Protein AF-A0A380E173-F1 (afdb_monomer_lite)

Foldseek 3Di:
DKWFDDPNRIDDDDFDWDWDDDPPWIKIKTDDDPPPPCLVRQAFAFWMKDKDWDDKDKDDCVVDPDRDDTDMDTDMDIFTFHKHKDDPVVQVVVVVVVCVVDPPDDDDDDDIMMMTTTPDDDDPDD

InterPro domains:
  IPR007396 Transcriptional regulator PAI 2-type [PF04299] (1-98)
  IPR007396 Transcriptional regulator PAI 2-type [PTHR35802] (2-100)
  IPR012349 FMN-binding split barrel [G3DSA:2.30.110.10] (1-110)

Structure (mmCIF, N/CA/C/O backbone):
data_AF-A0A380E173-F1
#
_entry.id   AF-A0A380E173-F1
#
loop_
_atom_site.group_PDB
_atom_site.id
_atom_site.type_symbol
_atom_site.label_atom_id
_atom_site.label_alt_id
_atom_site.label_comp_id
_atom_site.label_asym_id
_atom_site.label_entity_id
_atom_site.label_seq_id
_atom_site.pdbx_PDB_ins_code
_atom_site.Cartn_x
_atom_site.Cartn_y
_atom_site.Cartn_z
_atom_site.occupancy
_atom_site.B_iso_or_equiv
_atom_site.auth_seq_id
_atom_site.auth_comp_id
_atom_site.auth_asym_id
_atom_site.auth_atom_id
_atom_site.pdbx_PDB_model_num
ATOM 1 N N . MET A 1 1 ? 4.503 1.912 0.305 1.00 93.06 1 MET A N 1
ATOM 2 C CA . MET A 1 1 ? 3.435 2.926 0.468 1.00 93.06 1 MET A CA 1
ATOM 3 C C . MET A 1 1 ? 2.101 2.230 0.651 1.00 93.06 1 MET A C 1
ATOM 5 O O . MET A 1 1 ? 1.957 1.116 0.157 1.00 93.06 1 MET A O 1
ATOM 9 N N . ILE A 1 2 ? 1.157 2.880 1.325 1.00 95.25 2 ILE A N 1
ATOM 10 C CA . ILE A 1 2 ? -0.215 2.396 1.515 1.00 95.25 2 ILE A CA 1
ATOM 11 C C . ILE A 1 2 ? -1.150 3.255 0.668 1.00 95.25 2 ILE A C 1
ATOM 13 O O . ILE A 1 2 ? -1.058 4.481 0.723 1.00 95.25 2 ILE A O 1
ATOM 17 N N . VAL A 1 3 ? -2.053 2.624 -0.073 1.00 96.69 3 VAL A N 1
ATOM 18 C CA . VAL A 1 3 ? -3.050 3.255 -0.937 1.00 96.69 3 VAL A CA 1
ATOM 19 C C . VAL A 1 3 ? -4.443 2.807 -0.507 1.00 96.69 3 VAL A C 1
ATOM 21 O O . VAL A 1 3 ? -4.716 1.613 -0.376 1.00 96.69 3 VAL A O 1
ATOM 24 N N . THR A 1 4 ? -5.321 3.782 -0.313 1.00 96.06 4 THR A N 1
ATOM 25 C CA . THR A 1 4 ? -6.748 3.605 -0.013 1.00 96.06 4 THR A CA 1
ATOM 26 C C . THR A 1 4 ? -7.565 4.573 -0.862 1.00 96.06 4 THR A C 1
ATOM 28 O O . THR A 1 4 ? -7.006 5.394 -1.589 1.00 96.06 4 THR A O 1
ATOM 31 N N . VAL A 1 5 ? -8.892 4.475 -0.807 1.00 96.00 5 VAL A N 1
ATOM 32 C CA . VAL A 1 5 ? -9.800 5.362 -1.541 1.00 96.00 5 VAL A CA 1
ATOM 33 C C . VAL A 1 5 ? -10.614 6.183 -0.548 1.00 96.00 5 VAL A C 1
ATOM 35 O O . VAL A 1 5 ? -11.223 5.621 0.358 1.00 96.00 5 VAL A O 1
ATOM 38 N N . ASP A 1 6 ? -10.644 7.497 -0.749 1.00 94.62 6 ASP A N 1
ATOM 39 C CA . ASP A 1 6 ? -11.515 8.434 -0.041 1.00 94.62 6 ASP A CA 1
ATOM 40 C C . ASP A 1 6 ? -12.453 9.101 -1.049 1.00 94.62 6 ASP A C 1
ATOM 42 O O . ASP A 1 6 ? -11.993 9.723 -2.006 1.00 94.62 6 ASP A O 1
ATOM 46 N N . GLN A 1 7 ? -13.766 8.923 -0.889 1.00 93.44 7 GLN A N 1
ATOM 47 C CA . GLN A 1 7 ? -14.790 9.491 -1.785 1.00 93.44 7 GLN A CA 1
ATOM 48 C C . GLN A 1 7 ? -14.515 9.258 -3.290 1.00 93.44 7 GLN A C 1
ATOM 50 O O . GLN A 1 7 ? -14.698 10.142 -4.125 1.00 93.44 7 GLN A O 1
ATOM 55 N N . GLY A 1 8 ? -14.041 8.061 -3.651 1.00 93.69 8 GLY A N 1
ATOM 56 C CA . GLY A 1 8 ? -13.712 7.697 -5.037 1.00 93.69 8 GLY A CA 1
ATOM 57 C C . GLY A 1 8 ? -12.351 8.200 -5.535 1.00 93.69 8 GLY A C 1
ATOM 58 O O . GLY A 1 8 ? -11.957 7.876 -6.655 1.00 93.69 8 GLY A O 1
ATOM 59 N N . LYS A 1 9 ? -11.597 8.939 -4.714 1.00 96.06 9 LYS A N 1
ATOM 60 C CA . LYS A 1 9 ? -10.245 9.403 -5.026 1.00 96.06 9 LYS A CA 1
ATOM 61 C C . LYS A 1 9 ? -9.198 8.539 -4.312 1.00 96.06 9 LYS A C 1
ATOM 63 O O . LYS A 1 9 ? -9.284 8.373 -3.096 1.00 96.06 9 LYS A O 1
ATOM 68 N N . PRO A 1 10 ? -8.180 8.013 -5.015 1.00 95.69 10 PRO A N 1
ATOM 69 C CA . PRO A 1 10 ? -7.084 7.328 -4.351 1.00 95.69 10 PRO A CA 1
ATOM 70 C C . PRO A 1 10 ? -6.268 8.322 -3.519 1.00 95.69 10 PRO A C 1
ATOM 72 O O . PRO A 1 10 ? -5.907 9.407 -3.986 1.00 95.69 10 PRO A O 1
ATOM 75 N N . ILE A 1 11 ? -5.951 7.923 -2.296 1.00 96.06 11 ILE A N 1
ATOM 76 C CA . ILE A 1 11 ? -5.025 8.614 -1.406 1.00 96.06 11 ILE A CA 1
ATOM 77 C C . ILE A 1 11 ? -3.903 7.654 -1.018 1.00 96.06 11 ILE A C 1
ATOM 79 O O . ILE A 1 11 ? -4.115 6.446 -0.895 1.00 96.06 11 ILE A O 1
ATOM 83 N N . ALA A 1 12 ? -2.693 8.188 -0.867 1.00 96.19 12 ALA A N 1
ATOM 84 C CA . ALA A 1 12 ? -1.504 7.387 -0.630 1.00 96.19 12 ALA A CA 1
ATOM 85 C C . ALA A 1 12 ? -0.593 8.033 0.412 1.00 96.19 12 ALA A C 1
ATOM 87 O O . ALA A 1 12 ? -0.341 9.236 0.350 1.00 96.19 12 ALA A O 1
ATOM 88 N N . THR A 1 13 ? -0.044 7.220 1.317 1.00 94.19 13 THR A N 1
ATOM 89 C CA . THR A 1 13 ? 1.018 7.653 2.232 1.00 94.19 13 THR A CA 1
ATOM 90 C C . THR A 1 13 ? 2.232 6.741 2.113 1.00 94.19 13 THR A C 1
ATOM 92 O O . THR A 1 13 ? 2.150 5.506 2.152 1.00 94.19 13 THR A O 1
ATOM 95 N N . HIS A 1 14 ? 3.401 7.366 1.994 1.00 92.38 14 HIS A N 1
ATOM 96 C CA . HIS A 1 14 ? 4.682 6.696 2.144 1.00 92.38 14 HIS A CA 1
ATOM 97 C C . HIS A 1 14 ? 4.999 6.554 3.627 1.00 92.38 14 HIS A C 1
ATOM 99 O O . HIS A 1 14 ? 5.298 7.532 4.304 1.00 92.38 14 HIS A O 1
ATOM 105 N N . VAL A 1 15 ? 4.938 5.322 4.115 1.00 88.62 15 VAL A N 1
ATOM 106 C CA . VAL A 1 15 ? 5.365 4.968 5.464 1.00 88.62 15 VAL A CA 1
ATOM 107 C C . VAL A 1 15 ? 6.217 3.710 5.417 1.00 88.62 15 VAL A C 1
ATOM 109 O O . VAL A 1 15 ? 6.029 2.879 4.516 1.00 88.62 15 VAL A O 1
ATOM 112 N N . PRO A 1 16 ? 7.151 3.558 6.366 1.00 87.69 16 PRO A N 1
ATOM 113 C CA . PRO A 1 16 ? 7.802 2.287 6.601 1.00 87.69 16 PRO A CA 1
ATOM 114 C C . PRO A 1 16 ? 6.770 1.211 6.951 1.00 87.69 16 PRO A C 1
ATOM 116 O O . PRO A 1 16 ? 5.862 1.440 7.750 1.00 87.69 16 PRO A O 1
ATOM 119 N N . LEU A 1 17 ? 6.923 0.045 6.332 1.00 87.62 17 LEU A N 1
ATOM 120 C CA . LEU A 1 17 ? 6.033 -1.096 6.489 1.00 87.62 17 LEU A CA 1
ATOM 121 C C . LEU A 1 17 ? 6.864 -2.342 6.772 1.00 87.62 17 LEU A C 1
ATOM 123 O O . LEU A 1 17 ? 7.807 -2.621 6.024 1.00 87.62 17 LEU A O 1
ATOM 127 N N . VAL A 1 18 ? 6.497 -3.104 7.798 1.00 85.81 18 VAL A N 1
ATOM 128 C CA . VAL A 1 18 ? 7.195 -4.337 8.174 1.00 85.81 18 VAL A CA 1
ATOM 129 C C . VAL A 1 18 ? 6.270 -5.528 7.990 1.00 85.81 18 VAL A C 1
ATOM 131 O O . VAL A 1 18 ? 5.164 -5.567 8.525 1.00 85.81 18 VAL A O 1
ATOM 134 N N . LEU A 1 19 ? 6.762 -6.510 7.238 1.00 84.12 19 LEU A N 1
ATOM 135 C CA . LEU A 1 19 ? 6.125 -7.806 7.075 1.00 84.12 19 LEU A CA 1
ATOM 136 C C . LEU A 1 19 ? 6.412 -8.674 8.301 1.00 84.12 19 LEU A C 1
ATOM 138 O O . LEU A 1 19 ? 7.557 -8.810 8.728 1.00 84.12 19 LEU A O 1
ATOM 142 N N . ASP A 1 20 ? 5.365 -9.274 8.837 1.00 83.31 20 ASP A N 1
ATOM 143 C CA . ASP A 1 20 ? 5.400 -10.259 9.901 1.00 83.31 20 ASP A CA 1
ATOM 144 C C . ASP A 1 20 ? 4.703 -11.539 9.450 1.00 83.31 20 ASP A C 1
ATOM 146 O O . ASP A 1 20 ? 3.771 -11.502 8.639 1.00 83.31 20 ASP A O 1
ATOM 150 N N . LYS A 1 21 ? 5.123 -12.674 10.001 1.00 82.50 21 LYS A N 1
ATOM 151 C CA . LYS A 1 21 ? 4.465 -13.960 9.769 1.00 82.50 21 LYS A CA 1
ATOM 152 C C . LYS A 1 21 ? 3.996 -14.518 11.105 1.00 82.50 21 LYS A C 1
ATOM 154 O O . LYS A 1 21 ? 4.816 -14.800 11.975 1.00 82.50 21 LYS A O 1
ATOM 159 N N . LYS A 1 22 ? 2.686 -14.725 11.248 1.00 81.31 22 LYS A N 1
ATOM 160 C CA . LYS A 1 22 ? 2.081 -15.326 12.445 1.00 81.31 22 LYS A CA 1
ATOM 161 C C . LYS A 1 22 ? 1.346 -16.596 12.033 1.00 81.31 22 LYS A C 1
ATOM 163 O O . LYS A 1 22 ? 0.320 -16.536 11.361 1.00 81.31 22 LYS A O 1
ATOM 168 N N . GLY A 1 23 ? 1.893 -17.751 12.413 1.00 88.25 23 GLY A N 1
ATOM 169 C CA . GLY A 1 23 ? 1.402 -19.046 11.935 1.00 88.25 23 GLY A CA 1
ATOM 170 C C . GLY A 1 23 ? 1.520 -19.156 10.411 1.00 88.25 23 GLY A C 1
ATOM 171 O O . GLY A 1 23 ? 2.605 -18.968 9.857 1.00 88.25 23 GLY A O 1
ATOM 172 N N . ASP A 1 24 ? 0.400 -19.429 9.743 1.00 84.81 24 ASP A N 1
ATOM 173 C CA . ASP A 1 24 ? 0.313 -19.526 8.278 1.00 84.81 24 ASP A CA 1
ATOM 174 C C . ASP A 1 24 ? -0.047 -18.205 7.579 1.00 84.81 24 ASP A C 1
ATOM 176 O O . ASP A 1 24 ? -0.049 -18.146 6.344 1.00 84.81 24 ASP A O 1
ATOM 180 N N . ASP A 1 25 ? -0.324 -17.157 8.357 1.00 81.75 25 ASP A N 1
ATOM 181 C CA . ASP A 1 25 ? -0.768 -15.857 7.867 1.00 81.75 25 ASP A CA 1
ATOM 182 C C . ASP A 1 25 ? 0.374 -14.830 7.850 1.00 81.75 25 ASP A C 1
ATOM 184 O O . ASP A 1 25 ? 1.294 -14.850 8.676 1.00 81.75 25 ASP A O 1
ATOM 188 N N . TYR A 1 26 ? 0.278 -13.891 6.908 1.00 82.94 26 TYR A N 1
ATOM 189 C CA . TYR A 1 26 ? 1.185 -12.758 6.772 1.00 82.94 26 TYR A CA 1
ATOM 190 C C . TYR A 1 26 ? 0.470 -11.460 7.133 1.00 82.94 26 TYR A C 1
ATOM 192 O O . TYR A 1 26 ? -0.641 -11.194 6.668 1.00 82.94 26 TYR A O 1
ATOM 200 N N . TYR A 1 27 ? 1.151 -10.643 7.928 1.00 85.31 27 TYR A N 1
ATOM 201 C CA . TYR A 1 27 ? 0.666 -9.356 8.399 1.00 85.31 27 TYR A CA 1
ATOM 202 C C . TYR A 1 27 ? 1.647 -8.276 7.985 1.00 85.31 27 TYR A C 1
ATOM 204 O O . TYR A 1 27 ? 2.855 -8.453 8.111 1.00 85.31 27 TYR A O 1
ATOM 212 N N . ILE A 1 28 ? 1.142 -7.146 7.512 1.00 90.06 28 ILE A N 1
ATOM 213 C CA . ILE A 1 28 ? 1.970 -5.958 7.319 1.00 90.06 28 ILE A CA 1
ATOM 214 C C . ILE A 1 28 ? 1.516 -4.902 8.299 1.00 90.06 28 ILE A C 1
ATOM 216 O O . ILE A 1 28 ? 0.323 -4.615 8.391 1.00 90.06 28 ILE A O 1
ATOM 220 N N . SER A 1 29 ? 2.473 -4.327 9.015 1.00 89.88 29 SER A N 1
ATOM 221 C CA . SER A 1 29 ? 2.204 -3.215 9.908 1.00 89.88 29 SER A CA 1
ATOM 222 C C . SER A 1 29 ? 2.999 -1.979 9.533 1.00 89.88 29 SER A C 1
ATOM 224 O O . SER A 1 29 ? 4.080 -2.051 8.942 1.00 89.88 29 SER A O 1
ATOM 226 N N . GLY A 1 30 ? 2.436 -0.832 9.882 1.00 88.50 30 GLY A N 1
ATOM 227 C CA . GLY A 1 30 ? 3.072 0.466 9.756 1.00 88.50 30 GLY A CA 1
ATOM 228 C C . GLY A 1 30 ? 2.402 1.479 10.665 1.00 88.50 30 GLY A C 1
ATOM 229 O O . GLY A 1 30 ? 1.281 1.277 11.136 1.00 88.50 30 GLY A O 1
ATOM 230 N N . HIS A 1 31 ? 3.097 2.586 10.889 1.00 87.81 31 HIS A N 1
ATOM 231 C CA . HIS A 1 31 ? 2.640 3.645 11.773 1.00 87.81 31 HIS A CA 1
ATOM 232 C C . HIS A 1 31 ? 2.322 4.911 10.978 1.00 87.81 31 HIS A C 1
ATOM 234 O O . HIS A 1 31 ? 3.115 5.345 10.139 1.00 87.81 31 HIS A O 1
ATOM 240 N N . LEU A 1 32 ? 1.166 5.509 11.257 1.00 88.31 32 LEU A N 1
ATOM 241 C CA . LEU A 1 32 ? 0.729 6.777 10.682 1.00 88.31 32 LEU A CA 1
ATOM 242 C C . LEU A 1 32 ? 0.409 7.742 11.813 1.00 88.31 32 LEU A C 1
ATOM 244 O O . LEU A 1 32 ? -0.149 7.353 12.834 1.00 88.31 32 LEU A O 1
ATOM 248 N N . ALA A 1 33 ? 0.714 9.021 11.605 1.00 86.38 33 ALA A N 1
ATOM 249 C CA . ALA A 1 33 ? 0.261 10.049 12.526 1.00 86.38 33 ALA A CA 1
ATOM 250 C C . ALA A 1 33 ? -1.272 10.028 12.604 1.00 86.38 33 ALA A C 1
ATOM 252 O O . ALA A 1 33 ? -1.945 9.994 11.573 1.00 86.38 33 ALA A O 1
ATOM 253 N N . LYS A 1 34 ? -1.832 10.127 13.812 1.00 83.00 34 LYS A N 1
ATOM 254 C CA . LYS A 1 34 ? -3.287 10.168 14.038 1.00 83.00 34 LYS A CA 1
ATOM 255 C C . LYS A 1 34 ? -4.010 11.239 13.210 1.00 83.00 34 LYS A C 1
ATOM 257 O O . LYS A 1 34 ? -5.157 11.051 12.828 1.00 83.00 34 LYS A O 1
ATOM 262 N N . THR A 1 35 ? -3.342 12.360 12.939 1.00 87.12 35 THR A N 1
ATOM 263 C CA . THR A 1 35 ? -3.869 13.469 12.129 1.00 87.12 35 THR A CA 1
ATOM 264 C C . THR A 1 35 ? -3.824 13.204 10.626 1.00 87.12 35 THR A C 1
ATOM 266 O O . THR A 1 35 ? -4.368 13.998 9.862 1.00 87.12 35 THR A O 1
ATOM 269 N N . ASN A 1 36 ? -3.189 12.117 10.179 1.00 89.62 36 ASN A N 1
ATOM 270 C CA . ASN A 1 36 ? -3.200 11.741 8.777 1.00 89.62 36 ASN A CA 1
ATOM 271 C C . ASN A 1 36 ? -4.636 11.346 8.379 1.00 89.62 36 ASN A C 1
ATOM 273 O O . ASN A 1 36 ? -5.183 10.396 8.947 1.00 89.62 36 ASN A O 1
ATOM 277 N N . PRO A 1 37 ? -5.253 12.027 7.395 1.00 88.94 37 PRO A N 1
ATOM 278 C CA . PRO A 1 37 ? -6.625 11.740 6.982 1.00 88.94 37 PRO A CA 1
ATOM 279 C C . PRO A 1 37 ? -6.804 10.304 6.468 1.00 88.94 37 PRO A C 1
ATOM 281 O O . PRO A 1 37 ? -7.898 9.749 6.576 1.00 88.94 37 PRO A O 1
ATOM 284 N N . GLN A 1 38 ? -5.731 9.662 5.984 1.00 93.00 38 GLN A N 1
ATOM 285 C CA . GLN A 1 38 ? -5.767 8.277 5.520 1.00 93.00 38 GLN A CA 1
ATOM 286 C C . GLN A 1 38 ? -6.164 7.290 6.631 1.00 93.00 38 GLN A C 1
ATOM 288 O O . GLN A 1 38 ? -6.741 6.248 6.322 1.00 93.00 38 GLN A O 1
ATOM 293 N N . CYS A 1 39 ? -5.962 7.630 7.912 1.00 91.12 39 CYS A N 1
ATOM 294 C CA . CYS A 1 39 ? -6.409 6.815 9.047 1.00 91.12 39 CYS A CA 1
ATOM 295 C C . CYS A 1 39 ? -7.919 6.520 9.005 1.00 91.12 39 CYS A C 1
ATOM 297 O O . CYS A 1 39 ? -8.330 5.409 9.333 1.00 91.12 39 CYS A O 1
ATOM 299 N N . ASN A 1 40 ? -8.742 7.464 8.531 1.00 90.31 40 ASN A N 1
ATOM 300 C CA . ASN A 1 40 ? -10.192 7.266 8.411 1.00 90.31 40 ASN A CA 1
ATOM 301 C C . ASN A 1 40 ? -10.543 6.206 7.363 1.0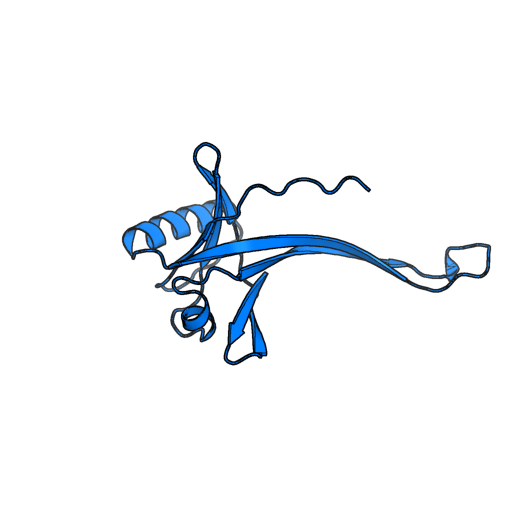0 90.31 40 ASN A C 1
ATOM 303 O O . ASN A 1 40 ? -11.468 5.426 7.553 1.00 90.31 40 ASN A O 1
ATOM 307 N N . THR A 1 41 ? -9.773 6.151 6.276 1.00 93.81 41 THR A N 1
ATOM 308 C CA . THR A 1 41 ? -9.973 5.175 5.194 1.00 93.81 41 THR A CA 1
ATOM 309 C C . THR A 1 41 ? -9.356 3.812 5.476 1.00 93.81 41 THR A C 1
ATOM 311 O O . THR A 1 41 ? -9.547 2.891 4.693 1.00 93.81 41 THR A O 1
ATOM 314 N N . LEU A 1 42 ? -8.574 3.680 6.546 1.00 91.44 42 LEU A N 1
ATOM 315 C CA . LEU A 1 42 ? -7.900 2.433 6.913 1.00 91.44 42 LEU A CA 1
ATOM 316 C C . LEU A 1 42 ? -8.634 1.679 8.021 1.00 91.44 42 LEU A C 1
ATOM 318 O O . LEU A 1 42 ? -8.359 0.506 8.260 1.00 91.44 42 LEU A O 1
ATOM 322 N N . LYS A 1 43 ? -9.573 2.333 8.700 1.00 87.38 43 LYS A N 1
ATOM 323 C CA . LYS A 1 43 ? -10.384 1.682 9.715 1.00 87.38 43 LYS A CA 1
ATOM 324 C C . LYS A 1 43 ? -11.321 0.661 9.062 1.00 87.38 43 LYS A C 1
ATOM 326 O O . LYS A 1 43 ? -12.197 1.048 8.297 1.00 87.38 43 LYS A O 1
ATOM 331 N N . ASP A 1 44 ? -11.108 -0.615 9.381 1.00 80.69 44 ASP A N 1
ATOM 332 C CA . ASP A 1 44 ? -11.928 -1.761 8.963 1.00 80.69 44 ASP A CA 1
ATOM 333 C C . ASP A 1 44 ? -12.164 -1.827 7.439 1.00 80.69 44 ASP A C 1
ATOM 335 O O . ASP A 1 44 ? -13.267 -2.103 6.965 1.00 80.69 44 ASP A O 1
ATOM 339 N N . ASN A 1 45 ? -11.123 -1.537 6.649 1.00 86.31 45 ASN A N 1
ATOM 340 C CA . ASN A 1 45 ? -11.215 -1.455 5.191 1.00 86.31 45 ASN A CA 1
ATOM 341 C C . ASN A 1 45 ? -10.713 -2.739 4.524 1.00 86.31 45 ASN A C 1
ATOM 343 O O . ASN A 1 45 ? -9.551 -3.097 4.656 1.00 86.31 45 ASN A O 1
ATOM 347 N N . GLN A 1 46 ? -11.554 -3.394 3.726 1.00 87.25 46 GLN A N 1
ATOM 348 C CA . GLN A 1 46 ? -11.195 -4.633 3.026 1.00 87.25 46 GLN A CA 1
ATOM 349 C C . GLN A 1 46 ? -10.390 -4.433 1.729 1.00 87.25 46 GLN A C 1
ATOM 351 O O . GLN A 1 46 ? -9.919 -5.399 1.133 1.00 87.25 46 GLN A O 1
ATOM 356 N N . ASN A 1 47 ? -10.252 -3.191 1.264 1.00 90.38 47 ASN A N 1
ATOM 357 C CA . ASN A 1 47 ? -9.712 -2.843 -0.048 1.00 90.38 47 ASN A CA 1
ATOM 358 C C . ASN A 1 47 ? -8.518 -1.893 0.080 1.00 90.38 47 ASN A C 1
ATOM 360 O O . ASN A 1 47 ? -8.569 -0.737 -0.354 1.00 90.38 47 ASN A O 1
ATOM 364 N N . VAL A 1 48 ? -7.430 -2.382 0.671 1.00 93.38 48 VAL A N 1
ATOM 365 C CA . VAL A 1 48 ? -6.170 -1.638 0.768 1.00 93.38 48 VAL A CA 1
ATOM 366 C C . VAL A 1 48 ? -5.140 -2.212 -0.191 1.00 93.38 48 VAL A C 1
ATOM 368 O O . VAL A 1 48 ? -5.002 -3.429 -0.318 1.00 93.38 48 VAL A O 1
ATOM 371 N N . LEU A 1 49 ? -4.387 -1.325 -0.840 1.00 94.38 49 LEU A N 1
ATOM 372 C CA . LEU A 1 49 ? -3.243 -1.674 -1.674 1.00 94.38 49 LEU A CA 1
ATOM 373 C C . LEU A 1 49 ? -1.953 -1.192 -1.007 1.00 94.38 49 LEU A C 1
ATOM 375 O O . LEU A 1 49 ? -1.778 -0.006 -0.742 1.00 94.38 49 LEU A O 1
ATOM 379 N N . ILE A 1 50 ? -1.006 -2.096 -0.793 1.00 94.06 50 ILE A N 1
ATOM 380 C CA . ILE A 1 50 ? 0.377 -1.753 -0.471 1.00 94.06 50 ILE A CA 1
ATOM 381 C C . ILE A 1 50 ? 1.230 -1.901 -1.725 1.00 94.06 50 ILE A C 1
ATOM 383 O O . ILE A 1 50 ? 1.185 -2.926 -2.402 1.00 94.06 50 ILE A O 1
ATOM 387 N N . ILE A 1 51 ? 2.067 -0.900 -1.990 1.00 93.06 51 ILE A N 1
ATOM 388 C CA . ILE A 1 51 ? 3.075 -0.943 -3.052 1.00 93.06 51 ILE A CA 1
ATOM 389 C C . ILE A 1 51 ? 4.463 -0.875 -2.416 1.00 93.06 51 ILE A C 1
ATOM 391 O O . ILE A 1 51 ? 4.800 0.113 -1.750 1.00 93.06 51 ILE A O 1
ATOM 395 N N . TYR A 1 52 ? 5.271 -1.908 -2.642 1.00 89.12 52 TYR A N 1
ATOM 396 C CA . TYR A 1 52 ? 6.716 -1.874 -2.425 1.00 89.12 52 TYR A CA 1
ATOM 397 C C . TYR A 1 52 ? 7.412 -1.646 -3.758 1.00 89.12 52 TYR A C 1
ATOM 399 O O . TYR A 1 52 ? 7.188 -2.382 -4.715 1.00 89.12 52 TYR A O 1
ATOM 407 N N . GLN A 1 53 ? 8.265 -0.631 -3.804 1.00 89.44 53 GLN A N 1
ATOM 408 C CA . GLN A 1 53 ? 9.059 -0.294 -4.976 1.00 89.44 53 GLN A CA 1
ATOM 409 C C . GLN A 1 53 ? 10.488 -0.789 -4.757 1.00 89.44 53 GLN A C 1
ATOM 411 O O . GLN A 1 53 ? 11.103 -0.485 -3.735 1.00 89.44 53 GLN A O 1
ATOM 416 N N . GLY A 1 54 ? 10.974 -1.596 -5.695 1.00 87.06 54 GLY A N 1
ATOM 417 C CA . GLY A 1 54 ? 12.340 -2.103 -5.730 1.00 87.06 54 GLY A CA 1
ATOM 418 C C . GLY A 1 54 ? 13.254 -1.223 -6.580 1.00 87.06 54 GLY A C 1
ATOM 419 O O . GLY A 1 54 ? 12.959 -0.057 -6.844 1.00 87.06 54 GLY A O 1
ATOM 420 N N . ALA A 1 55 ? 14.373 -1.798 -7.022 1.00 89.94 55 ALA A N 1
ATOM 421 C CA . ALA A 1 55 ? 15.333 -1.100 -7.867 1.00 89.94 55 ALA A CA 1
ATOM 422 C C . ALA A 1 55 ? 14.701 -0.682 -9.202 1.00 89.94 55 ALA A C 1
ATOM 424 O O . ALA A 1 55 ? 13.869 -1.395 -9.771 1.00 89.94 55 ALA A O 1
ATOM 425 N N . HIS A 1 56 ? 15.117 0.475 -9.707 1.00 90.75 56 HIS A N 1
ATOM 426 C CA . HIS A 1 56 ? 14.660 0.983 -10.988 1.00 90.75 56 HIS A CA 1
ATOM 427 C C . HIS A 1 56 ? 15.696 1.902 -11.636 1.00 90.75 56 HIS A C 1
ATOM 429 O O . HIS A 1 56 ? 16.456 2.576 -10.942 1.00 90.75 56 HIS A O 1
ATOM 435 N N . SER A 1 57 ? 15.719 1.945 -12.965 1.00 89.81 57 SER A N 1
ATOM 436 C CA . SER A 1 57 ? 16.645 2.776 -13.735 1.00 89.81 57 SER A CA 1
ATOM 437 C C . SER A 1 57 ? 16.117 3.030 -15.140 1.00 89.81 57 SER A C 1
ATOM 439 O O . SER A 1 57 ? 15.486 2.164 -15.749 1.00 89.81 57 SER A O 1
ATOM 441 N N . TYR A 1 58 ? 16.474 4.190 -15.681 1.00 91.81 58 TYR A N 1
ATOM 442 C CA . TYR A 1 58 ? 16.410 4.438 -17.113 1.00 91.81 58 TYR A CA 1
ATOM 443 C C . TYR A 1 58 ? 17.323 3.467 -17.868 1.00 91.81 58 TYR A C 1
ATOM 445 O O . TYR A 1 58 ? 18.423 3.152 -17.400 1.00 91.81 58 TYR A O 1
ATOM 453 N N . VAL A 1 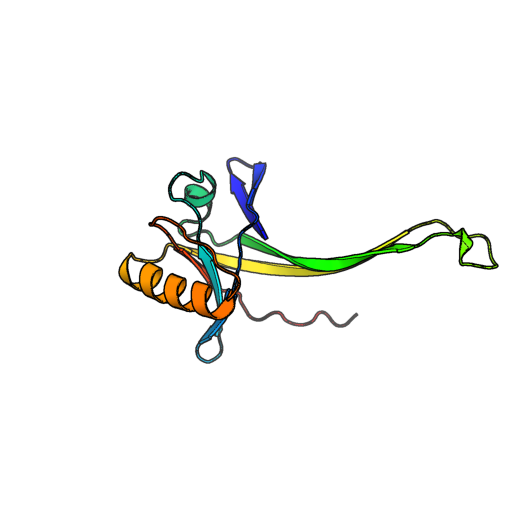59 ? 16.876 3.027 -19.040 1.00 88.31 59 VAL A N 1
ATOM 454 C CA . VAL A 1 59 ? 17.648 2.218 -19.981 1.00 88.31 59 VAL A CA 1
ATOM 455 C C . VAL A 1 59 ? 17.699 2.973 -21.303 1.00 88.31 59 VAL A C 1
ATOM 457 O O . VAL A 1 59 ? 16.685 3.134 -21.987 1.00 88.31 59 VAL A O 1
ATOM 460 N N . SER A 1 60 ? 18.890 3.474 -21.633 1.00 89.31 60 SER A N 1
ATOM 461 C CA . SER A 1 60 ? 19.107 4.291 -22.827 1.00 89.31 60 SER A CA 1
ATOM 462 C C . SER A 1 60 ? 19.129 3.431 -24.085 1.00 89.31 60 SER A C 1
ATOM 464 O O . SER A 1 60 ? 19.803 2.402 -24.124 1.00 89.31 60 SER A O 1
ATOM 466 N N . SER A 1 61 ? 18.474 3.899 -25.148 1.00 89.25 61 SER A N 1
ATOM 467 C CA . SER A 1 61 ? 18.562 3.264 -26.466 1.00 89.25 61 SER A CA 1
ATOM 468 C C . SER A 1 61 ? 19.985 3.285 -27.040 1.00 89.25 61 SER A C 1
ATOM 470 O O . SER A 1 61 ? 20.335 2.403 -27.814 1.00 89.25 61 SER A O 1
ATOM 472 N N . ALA A 1 62 ? 20.837 4.219 -26.596 1.00 88.50 62 ALA A N 1
ATOM 473 C CA . ALA A 1 62 ? 22.240 4.314 -27.012 1.00 88.50 62 ALA A CA 1
ATOM 474 C C . ALA A 1 62 ? 23.108 3.109 -26.593 1.00 88.50 62 ALA A C 1
ATOM 476 O O . ALA A 1 62 ? 24.239 2.990 -27.052 1.00 88.50 62 ALA A O 1
ATOM 477 N N . TRP A 1 63 ? 22.618 2.232 -25.708 1.00 85.06 63 TRP A N 1
ATOM 478 C CA . TRP A 1 63 ? 23.322 1.006 -25.310 1.00 85.06 63 TRP A CA 1
ATOM 479 C C . TRP A 1 63 ? 23.121 -0.157 -26.290 1.00 85.06 63 TRP A C 1
ATOM 481 O O . TRP A 1 63 ? 23.761 -1.195 -26.131 1.00 85.06 63 TRP A O 1
ATOM 491 N N . TYR A 1 64 ? 22.235 -0.011 -27.278 1.00 84.81 64 TYR A N 1
ATOM 492 C CA . TYR A 1 64 ? 21.922 -1.055 -28.249 1.00 84.81 64 TYR A CA 1
ATOM 493 C C . TYR A 1 64 ? 22.499 -0.713 -29.625 1.00 84.81 64 TYR A C 1
ATOM 495 O O . TYR A 1 64 ? 22.432 0.425 -30.076 1.00 84.81 64 TYR A O 1
ATOM 503 N N . GLU A 1 65 ? 23.022 -1.725 -30.321 1.00 79.81 65 GLU A N 1
ATOM 504 C CA . GLU A 1 65 ? 23.525 -1.581 -31.698 1.00 79.81 65 GLU A CA 1
ATOM 505 C C . GLU A 1 65 ? 22.399 -1.431 -32.733 1.00 79.81 65 GLU A C 1
ATOM 507 O O . GLU A 1 65 ? 22.617 -0.927 -33.832 1.00 79.81 65 GLU A O 1
ATOM 512 N N . LYS A 1 66 ? 21.186 -1.885 -32.396 1.00 82.81 66 LYS A N 1
ATOM 513 C CA . LYS A 1 66 ? 19.993 -1.790 -33.245 1.00 82.81 66 LYS A CA 1
ATOM 514 C C . LYS A 1 66 ? 19.077 -0.684 -32.747 1.00 82.81 66 LYS A C 1
ATOM 516 O O . LYS A 1 66 ? 19.004 -0.434 -31.545 1.00 82.81 66 LYS A O 1
ATOM 521 N N . GLU A 1 67 ? 18.340 -0.082 -33.676 1.00 72.69 67 GLU A N 1
ATOM 522 C CA . GLU A 1 67 ? 17.359 0.955 -33.372 1.00 72.69 67 GLU A CA 1
ATOM 523 C C . GLU A 1 67 ? 16.329 0.428 -32.360 1.00 72.69 67 GLU A C 1
ATOM 525 O O . GLU A 1 67 ? 15.681 -0.599 -32.578 1.00 72.69 67 GLU A O 1
ATOM 530 N N . ASN A 1 68 ? 16.247 1.093 -31.209 1.00 80.12 68 ASN A N 1
ATOM 531 C CA . ASN A 1 68 ? 15.400 0.690 -30.094 1.00 80.12 68 ASN A CA 1
ATOM 532 C C . ASN A 1 68 ? 14.865 1.927 -29.364 1.00 80.12 68 ASN A C 1
ATOM 534 O O . ASN A 1 68 ? 15.450 3.010 -29.437 1.00 80.12 68 ASN A O 1
ATOM 538 N N . VAL A 1 69 ? 13.756 1.769 -28.646 1.00 87.56 69 VAL A N 1
ATOM 539 C CA . VA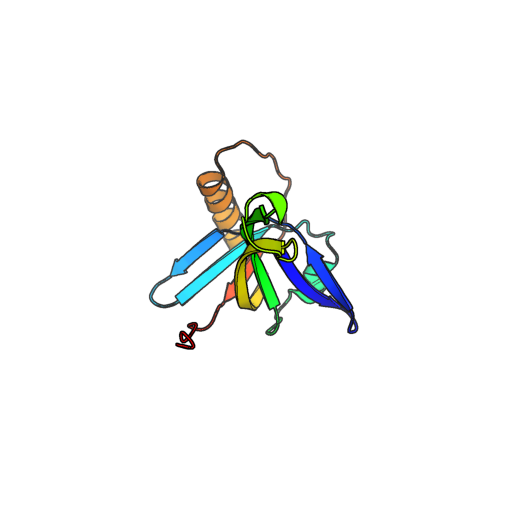L A 1 69 ? 13.103 2.862 -27.915 1.00 87.56 69 VAL A CA 1
ATOM 540 C C . VAL A 1 69 ? 13.623 2.880 -26.474 1.00 87.56 69 VAL A C 1
ATOM 542 O O . VAL A 1 69 ? 13.748 1.817 -25.862 1.00 87.56 69 VAL A O 1
ATOM 545 N N . PRO A 1 70 ? 13.946 4.054 -25.903 1.00 86.50 70 PRO A N 1
ATOM 546 C CA . PRO A 1 70 ? 14.328 4.139 -24.499 1.00 86.50 70 PRO A CA 1
ATOM 547 C C . PRO A 1 70 ? 13.207 3.653 -23.570 1.00 86.50 70 PRO A C 1
ATOM 549 O O . PRO A 1 70 ? 12.024 3.830 -23.860 1.00 86.50 70 PRO A O 1
ATOM 552 N N . THR A 1 71 ? 13.577 3.061 -22.433 1.00 88.00 71 THR A N 1
ATOM 553 C CA . THR A 1 71 ? 12.613 2.491 -21.476 1.00 88.00 71 THR A CA 1
ATOM 554 C C . THR A 1 71 ? 13.058 2.671 -20.021 1.00 88.00 71 THR A C 1
ATOM 556 O O . THR A 1 71 ? 14.127 3.219 -19.743 1.00 88.00 71 THR A O 1
ATOM 559 N N . TRP A 1 72 ? 12.229 2.227 -19.075 1.00 91.25 72 TRP A N 1
ATOM 560 C CA . TRP A 1 72 ? 12.510 2.244 -17.642 1.00 91.25 72 TRP A CA 1
ATOM 561 C C . TRP A 1 72 ? 12.371 0.838 -17.061 1.00 91.25 72 TRP A C 1
ATOM 563 O O . TRP A 1 72 ? 11.274 0.281 -17.007 1.00 91.25 72 TRP A O 1
ATOM 573 N N . ASN A 1 73 ? 13.478 0.270 -16.588 1.00 90.44 73 ASN A N 1
ATOM 574 C CA . ASN A 1 73 ? 13.439 -0.977 -15.835 1.00 90.44 73 ASN A CA 1
ATOM 575 C C . ASN A 1 73 ? 13.024 -0.670 -14.400 1.00 90.44 73 ASN A C 1
ATOM 577 O O . ASN A 1 73 ? 13.548 0.260 -13.787 1.00 90.44 73 ASN A O 1
ATOM 581 N N . TYR A 1 74 ? 12.112 -1.460 -13.843 1.00 92.06 74 TYR A N 1
ATOM 582 C CA . TYR A 1 74 ? 11.698 -1.330 -12.451 1.00 92.06 74 TYR A CA 1
ATOM 583 C C . TYR A 1 74 ? 11.264 -2.672 -11.868 1.00 92.06 74 TYR A C 1
ATOM 585 O O . TYR A 1 74 ? 10.895 -3.600 -12.587 1.00 92.06 74 TYR A O 1
ATOM 593 N N . GLN A 1 75 ? 11.285 -2.752 -10.543 1.00 90.62 75 GLN A N 1
ATOM 594 C CA . GLN A 1 75 ? 10.692 -3.836 -9.771 1.00 90.62 75 GLN A CA 1
ATOM 595 C C . GLN A 1 75 ? 9.643 -3.256 -8.827 1.00 90.62 75 GLN A C 1
ATOM 597 O O . GLN A 1 75 ? 9.874 -2.227 -8.192 1.00 90.62 75 GLN A O 1
ATOM 602 N N . ALA A 1 76 ? 8.493 -3.914 -8.714 1.00 90.81 76 ALA A N 1
ATOM 603 C CA . ALA A 1 76 ? 7.454 -3.533 -7.768 1.00 90.81 76 ALA A CA 1
ATOM 604 C C . ALA A 1 76 ? 6.669 -4.760 -7.297 1.00 90.81 76 ALA A C 1
ATOM 606 O O . ALA A 1 76 ? 6.486 -5.717 -8.050 1.00 90.81 76 ALA A O 1
ATOM 607 N N . VAL A 1 77 ? 6.185 -4.711 -6.057 1.00 89.38 77 VAL A N 1
ATOM 608 C CA . VAL A 1 77 ? 5.258 -5.696 -5.489 1.00 89.38 77 VAL A CA 1
ATOM 609 C C . VAL A 1 77 ? 4.005 -4.966 -5.034 1.00 89.38 77 VAL A C 1
ATOM 611 O O . VAL A 1 77 ? 4.084 -4.012 -4.258 1.00 89.38 77 VAL A O 1
ATOM 614 N N . HIS A 1 78 ? 2.853 -5.424 -5.520 1.00 91.00 78 HIS A N 1
ATOM 615 C CA . HIS A 1 78 ? 1.536 -4.932 -5.130 1.00 91.00 78 HIS A CA 1
ATOM 616 C C . HIS A 1 78 ? 0.855 -5.982 -4.253 1.00 91.00 78 HIS A C 1
ATOM 618 O O . HIS A 1 78 ? 0.746 -7.143 -4.649 1.00 91.00 78 HIS A O 1
ATOM 624 N N . LEU A 1 79 ? 0.410 -5.578 -3.067 1.00 89.06 79 LEU A N 1
ATOM 625 C CA . LEU A 1 79 ? -0.240 -6.448 -2.092 1.00 89.06 79 LEU A CA 1
ATOM 626 C C . LEU A 1 79 ? -1.619 -5.891 -1.773 1.00 89.06 79 LEU A C 1
ATOM 628 O O . LEU A 1 79 ? -1.740 -4.722 -1.417 1.00 89.06 79 LEU A O 1
ATOM 632 N N . TYR A 1 80 ? -2.637 -6.735 -1.878 1.00 90.06 80 TYR A N 1
ATOM 633 C CA . TYR A 1 80 ? -4.007 -6.388 -1.525 1.00 90.06 80 TYR A CA 1
ATOM 634 C C . TYR A 1 80 ? -4.373 -7.059 -0.212 1.00 90.06 80 TYR A C 1
ATOM 636 O O . TYR A 1 80 ? -4.015 -8.218 0.009 1.00 90.06 80 TYR A O 1
ATOM 644 N N . GLY A 1 81 ? -5.080 -6.344 0.650 1.00 87.56 81 GLY A N 1
ATOM 645 C CA . GLY A 1 81 ? -5.481 -6.885 1.936 1.00 87.56 81 GLY A CA 1
ATOM 646 C C . GLY A 1 81 ? -6.486 -6.015 2.665 1.00 87.56 81 GLY A C 1
ATOM 647 O O . GLY A 1 81 ? -6.848 -4.926 2.214 1.00 87.56 81 GLY A O 1
ATOM 648 N N . GLU A 1 82 ? -6.904 -6.529 3.812 1.00 89.12 82 GLU A N 1
ATOM 649 C CA . GLU A 1 82 ? -7.837 -5.867 4.714 1.00 89.12 82 GLU A CA 1
ATOM 650 C C . GLU A 1 82 ? -7.064 -5.167 5.826 1.00 89.12 82 GLU A C 1
ATOM 652 O O . GLU A 1 82 ? -6.166 -5.782 6.404 1.00 89.12 82 GLU A O 1
ATOM 657 N N . SER A 1 83 ? -7.391 -3.911 6.134 1.00 91.75 83 SER A N 1
ATOM 658 C CA . SER A 1 83 ? -6.790 -3.163 7.230 1.00 91.75 83 SER A CA 1
ATOM 659 C C . SER A 1 83 ? -7.662 -3.090 8.476 1.00 91.75 83 SER A C 1
ATOM 661 O O . SER A 1 83 ? -8.864 -2.844 8.398 1.00 91.75 83 SER A O 1
ATOM 663 N N . SER A 1 84 ? -7.018 -3.174 9.634 1.00 87.25 84 SER A N 1
ATOM 664 C CA . SER A 1 84 ? -7.564 -2.810 10.937 1.00 87.25 84 SER A CA 1
ATOM 665 C C . SER A 1 84 ? -6.634 -1.827 11.650 1.00 87.25 84 SER A C 1
ATOM 667 O O . SER A 1 84 ? -5.441 -1.738 11.355 1.00 87.25 84 SER A O 1
ATOM 669 N N . ILE A 1 85 ? -7.184 -1.045 12.577 1.00 88.31 85 ILE A N 1
ATOM 670 C CA . ILE A 1 85 ? -6.387 -0.176 13.449 1.00 88.31 85 ILE A CA 1
ATOM 671 C C . ILE A 1 85 ? -6.094 -0.938 14.733 1.00 88.31 85 ILE A C 1
ATOM 673 O O . ILE A 1 85 ? -6.993 -1.536 15.320 1.00 88.31 85 ILE A O 1
ATOM 677 N N . LEU A 1 86 ? -4.844 -0.891 15.171 1.00 86.31 86 LEU A N 1
ATOM 678 C CA . LEU A 1 86 ? -4.424 -1.498 16.418 1.00 86.31 86 LEU A CA 1
ATOM 679 C C . LEU A 1 86 ? -4.914 -0.756 17.647 1.00 86.31 86 LEU A C 1
ATOM 681 O O . LEU A 1 86 ? -5.007 0.476 17.657 1.00 86.31 86 LEU A O 1
ATOM 685 N N . SER A 1 87 ? -5.107 -1.519 18.723 1.00 86.50 87 SER A N 1
ATOM 686 C CA . SER A 1 87 ? -5.202 -0.951 20.063 1.00 86.50 87 SER A CA 1
ATOM 687 C C . SER A 1 87 ? -3.898 -0.249 20.465 1.00 86.50 87 SER A C 1
ATOM 689 O O . SER A 1 87 ? -2.856 -0.361 19.812 1.00 86.50 87 SER A O 1
ATOM 691 N N . GLU A 1 88 ? -3.950 0.512 21.555 1.00 83.44 88 GLU A N 1
ATOM 692 C CA . GLU A 1 88 ? -2.786 1.225 22.082 1.00 83.44 88 GLU A CA 1
ATOM 693 C C . GLU A 1 88 ? -1.661 0.270 22.505 1.00 83.44 88 GLU A C 1
ATOM 695 O O . GLU A 1 88 ? -0.500 0.502 22.171 1.00 83.44 88 GLU A O 1
ATOM 700 N N . GLU A 1 89 ? -2.004 -0.834 23.170 1.00 87.75 89 GLU A N 1
ATOM 701 C CA . GLU A 1 89 ? -1.039 -1.841 23.616 1.00 87.75 89 GLU A CA 1
ATOM 702 C C . GLU A 1 89 ? -0.353 -2.524 22.424 1.00 87.75 89 GLU A C 1
ATOM 704 O O . GLU A 1 89 ? 0.877 -2.541 22.331 1.00 87.75 89 GLU A O 1
ATOM 709 N N . GLU A 1 90 ? -1.138 -2.979 21.443 1.00 85.38 90 GLU A N 1
ATOM 710 C CA . GLU A 1 90 ? -0.612 -3.578 20.212 1.00 85.38 90 GLU A CA 1
ATOM 711 C C . GLU A 1 90 ? 0.231 -2.578 19.406 1.00 85.38 90 GLU A C 1
ATOM 713 O O . GLU A 1 90 ? 1.249 -2.944 18.817 1.00 85.38 90 GLU A O 1
ATOM 718 N N . THR A 1 91 ? -0.159 -1.299 19.406 1.00 85.25 91 THR A N 1
ATOM 719 C CA . THR A 1 91 ? 0.587 -0.206 18.765 1.00 85.25 91 THR A CA 1
ATOM 720 C C . THR A 1 91 ? 1.975 -0.041 19.374 1.00 85.25 91 THR A C 1
ATOM 722 O O . THR A 1 91 ? 2.948 0.128 18.635 1.00 85.25 91 THR A O 1
ATOM 725 N N . ILE A 1 92 ? 2.086 -0.085 20.703 1.00 85.88 92 ILE A N 1
ATOM 726 C CA . ILE A 1 92 ? 3.366 0.058 21.407 1.00 85.88 92 ILE A CA 1
ATOM 727 C C . ILE A 1 92 ? 4.302 -1.099 21.053 1.00 85.88 92 ILE A C 1
ATOM 729 O O . ILE A 1 92 ? 5.481 -0.874 20.759 1.00 85.88 92 ILE A O 1
ATOM 733 N N . ASP A 1 93 ? 3.790 -2.325 21.056 1.00 85.88 93 ASP A N 1
ATOM 734 C CA . ASP A 1 93 ? 4.590 -3.504 20.732 1.00 85.88 93 ASP A CA 1
ATOM 735 C C . ASP A 1 93 ? 5.008 -3.536 19.262 1.00 85.88 93 ASP A C 1
ATOM 737 O O . ASP A 1 93 ? 6.169 -3.835 18.953 1.00 85.88 93 ASP A O 1
ATOM 741 N N . ASP A 1 94 ? 4.120 -3.125 18.358 1.00 84.38 94 ASP A N 1
ATOM 742 C CA . ASP A 1 94 ? 4.471 -2.983 16.953 1.00 84.38 94 ASP A CA 1
ATOM 743 C C . ASP A 1 94 ? 5.556 -1.925 16.743 1.00 84.38 94 ASP A C 1
ATOM 745 O O . ASP A 1 94 ? 6.538 -2.177 16.048 1.00 84.38 94 ASP A O 1
ATOM 749 N N . LEU A 1 95 ? 5.455 -0.774 17.412 1.00 83.50 95 LEU A N 1
ATOM 750 C CA . LEU A 1 95 ? 6.446 0.291 17.292 1.00 83.50 95 LEU A CA 1
ATOM 751 C C . LEU A 1 95 ? 7.830 -0.156 17.778 1.00 83.50 95 LEU A C 1
ATOM 753 O O . LEU A 1 95 ? 8.831 0.146 17.126 1.00 83.50 95 LEU A O 1
ATOM 757 N N . LYS A 1 96 ? 7.909 -0.922 18.877 1.00 84.06 96 LYS A N 1
ATOM 758 C CA . LYS A 1 96 ? 9.179 -1.528 19.323 1.00 84.06 96 LYS A CA 1
ATOM 759 C C . LYS A 1 96 ? 9.778 -2.408 18.223 1.00 84.06 96 LYS A C 1
ATOM 761 O O . LYS A 1 96 ? 10.979 -2.330 17.959 1.00 84.06 96 LYS A O 1
ATOM 766 N N . ARG A 1 97 ? 8.949 -3.209 17.551 1.00 80.00 97 ARG A N 1
ATOM 767 C CA . ARG A 1 97 ? 9.372 -4.075 16.443 1.00 80.00 97 ARG A CA 1
ATOM 768 C C . ARG A 1 97 ? 9.811 -3.271 15.216 1.00 80.00 97 ARG A C 1
ATOM 770 O O . ARG A 1 97 ? 10.860 -3.581 14.649 1.00 80.00 97 ARG A O 1
ATOM 777 N N . LEU A 1 98 ? 9.082 -2.212 14.852 1.00 78.69 98 LEU A N 1
ATOM 778 C CA . LEU A 1 98 ? 9.469 -1.285 13.781 1.00 78.69 98 LEU A CA 1
ATOM 779 C C . LEU A 1 98 ? 10.835 -0.651 14.080 1.00 78.69 98 LEU A C 1
ATOM 781 O O . LEU A 1 98 ? 11.711 -0.668 13.221 1.00 78.69 98 LEU A O 1
ATOM 785 N N . LEU A 1 99 ? 11.063 -0.172 15.307 1.00 80.88 99 LEU A N 1
ATOM 786 C CA . LEU A 1 99 ? 12.344 0.415 15.722 1.00 80.88 99 LEU A CA 1
ATOM 787 C C . LEU A 1 99 ? 13.512 -0.577 15.617 1.00 80.88 99 LEU A C 1
ATOM 789 O O . LEU A 1 99 ? 14.611 -0.193 15.215 1.00 80.88 99 LEU A O 1
ATOM 793 N N . VAL A 1 100 ? 13.291 -1.850 15.958 1.00 77.69 100 VAL A N 1
ATOM 794 C CA . VAL A 1 100 ? 14.305 -2.908 15.806 1.00 77.69 100 VAL A CA 1
ATOM 795 C C . VAL A 1 100 ? 14.570 -3.209 14.331 1.00 77.69 100 VAL A C 1
ATOM 797 O O . VAL A 1 100 ? 15.729 -3.306 13.931 1.00 77.69 100 VAL A O 1
ATOM 800 N N . SER A 1 101 ? 13.514 -3.306 13.521 1.00 69.81 101 SER A N 1
ATOM 801 C CA . SER A 1 101 ? 13.611 -3.556 12.079 1.00 69.81 101 SER A CA 1
ATOM 802 C C . SER A 1 101 ? 14.237 -2.389 11.306 1.00 69.81 101 SER A C 1
ATOM 804 O O . SER A 1 101 ? 14.722 -2.597 10.197 1.00 69.81 101 SER A O 1
ATOM 806 N N . MET A 1 102 ? 14.210 -1.174 11.862 1.00 65.00 102 MET A N 1
ATOM 807 C CA . MET A 1 102 ? 14.624 0.068 11.203 1.00 65.00 102 MET A CA 1
ATOM 808 C C . MET A 1 102 ? 15.794 0.750 11.912 1.00 65.00 102 MET A C 1
ATOM 810 O O . MET A 1 102 ? 15.822 1.975 11.961 1.00 65.00 102 MET A O 1
ATOM 814 N N . LYS A 1 103 ? 16.762 0.020 12.488 1.00 47.12 103 LYS A N 1
ATOM 815 C CA . LYS A 1 103 ? 17.944 0.656 13.103 1.00 47.12 103 LYS A CA 1
ATOM 816 C C . LYS A 1 103 ? 18.742 1.504 12.093 1.00 47.12 103 LYS A C 1
ATOM 818 O O . LYS A 1 103 ? 19.659 1.043 11.424 1.00 47.12 103 LYS A O 1
ATOM 823 N N . GLY A 1 104 ? 18.340 2.772 12.103 1.00 34.47 104 GLY A N 1
ATOM 824 C CA . GLY A 1 104 ? 18.783 4.026 11.517 1.00 34.47 104 GLY A CA 1
ATOM 825 C C . GLY A 1 104 ? 17.825 5.054 12.1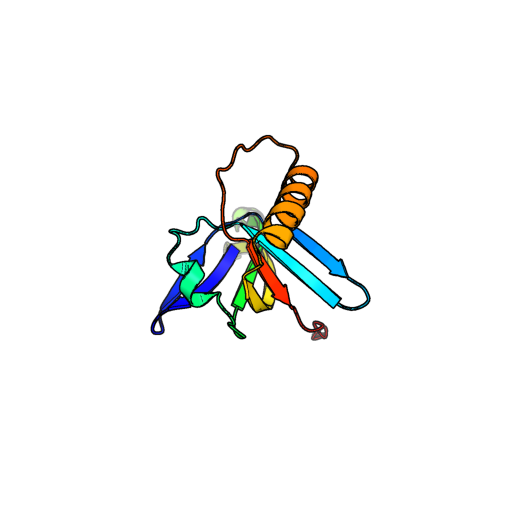47 1.00 34.47 104 GLY A C 1
ATOM 826 O O . GLY A 1 104 ? 16.661 5.123 11.782 1.00 34.47 104 GLY A O 1
ATOM 827 N N . ILE A 1 105 ? 18.277 5.704 13.222 1.00 29.55 105 ILE A N 1
ATOM 828 C CA . ILE A 1 105 ? 17.493 6.406 14.263 1.00 29.55 105 ILE A CA 1
ATOM 829 C C . ILE A 1 105 ? 16.306 7.231 13.726 1.00 29.55 105 ILE A C 1
ATOM 831 O O . ILE A 1 105 ? 16.513 8.163 12.955 1.00 29.55 105 ILE A O 1
ATOM 835 N N . VAL A 1 106 ? 15.096 7.007 14.263 1.00 29.91 106 VAL A N 1
ATOM 836 C CA . VAL A 1 106 ? 13.993 7.985 14.195 1.00 29.91 106 VAL A CA 1
ATOM 837 C C . VAL A 1 106 ? 13.269 8.064 15.546 1.00 29.91 106 VAL A C 1
ATOM 839 O O . VAL A 1 106 ? 12.735 7.075 16.042 1.00 29.91 106 VAL A O 1
ATOM 842 N N . LYS A 1 107 ? 13.251 9.257 16.154 1.00 24.38 107 LYS A N 1
ATOM 843 C CA . LYS A 1 107 ? 12.313 9.615 17.233 1.00 24.38 107 LYS A CA 1
ATOM 844 C C . LYS A 1 107 ? 10.962 9.933 16.592 1.00 24.38 107 LYS A C 1
ATOM 846 O O . LYS A 1 107 ? 10.908 10.841 15.768 1.00 24.38 107 LYS A O 1
ATOM 851 N N . ILE A 1 108 ? 9.886 9.254 16.990 1.00 33.31 108 ILE A N 1
ATOM 852 C CA . ILE A 1 108 ? 8.516 9.600 16.575 1.00 33.31 108 ILE A CA 1
ATOM 853 C C . ILE A 1 108 ? 7.604 9.618 17.807 1.00 33.31 108 ILE A C 1
ATOM 855 O O . ILE A 1 108 ? 7.676 8.731 18.655 1.00 33.31 108 ILE A O 1
ATOM 859 N N . GLN A 1 109 ? 6.795 10.674 17.915 1.00 26.80 109 GLN A N 1
ATOM 860 C CA . GLN A 1 109 ? 5.754 10.868 18.928 1.00 26.80 109 GLN A CA 1
ATOM 861 C C . GLN A 1 109 ? 4.440 10.175 18.519 1.00 26.80 109 GLN A C 1
ATOM 863 O O . GLN A 1 109 ? 4.112 10.084 17.343 1.00 26.80 109 GLN A O 1
ATOM 868 N N . TYR A 1 110 ? 3.734 9.693 19.542 1.00 33.16 110 TYR A N 1
ATOM 869 C CA . TYR A 1 110 ? 2.764 8.593 19.589 1.00 33.16 110 TYR A CA 1
ATOM 870 C C . TYR A 1 110 ? 1.435 8.706 18.795 1.00 33.16 110 TYR A C 1
ATOM 872 O O . TYR A 1 110 ? 0.943 9.797 18.508 1.00 33.16 110 TYR A O 1
ATOM 880 N N . TYR A 1 111 ? 0.821 7.512 18.650 1.00 29.83 111 TYR A N 1
ATOM 881 C CA . TYR A 1 111 ? -0.604 7.128 18.488 1.00 29.83 111 TYR A CA 1
ATOM 882 C C . TYR A 1 111 ? -1.112 6.709 17.089 1.00 29.83 111 TYR A C 1
ATOM 884 O O . TYR A 1 111 ? -1.411 7.550 16.246 1.00 29.83 111 TYR A O 1
ATOM 892 N N . GLY A 1 112 ? -1.334 5.388 16.941 1.00 29.36 112 GLY A N 1
ATOM 893 C CA . GLY A 1 112 ? -2.120 4.720 15.888 1.00 29.36 112 GLY A CA 1
ATOM 894 C C . GLY A 1 112 ? -1.304 3.831 14.936 1.00 29.36 112 GLY A C 1
ATOM 895 O O . GLY A 1 112 ? -0.593 4.342 14.075 1.00 29.36 112 GLY A O 1
ATOM 896 N N . THR A 1 113 ? -1.415 2.504 15.049 1.00 35.53 113 THR A N 1
ATOM 897 C CA . THR A 1 113 ? -0.782 1.541 14.121 1.00 35.53 113 THR A CA 1
ATOM 898 C C . THR A 1 113 ? -1.828 0.811 13.283 1.00 35.53 113 THR A C 1
ATOM 900 O O . THR A 1 113 ? -2.958 0.613 13.718 1.00 35.53 113 THR A O 1
ATOM 903 N N . ILE A 1 114 ? -1.454 0.428 12.063 1.00 38.88 114 ILE A N 1
ATOM 904 C CA . ILE A 1 114 ? -2.320 -0.242 11.088 1.00 38.88 114 ILE A CA 1
ATOM 905 C C . ILE A 1 114 ? -1.876 -1.683 10.908 1.00 38.88 114 ILE A C 1
ATOM 907 O O . ILE A 1 114 ? -0.687 -1.943 10.749 1.00 38.88 114 ILE A O 1
ATOM 911 N N . PHE A 1 115 ? -2.834 -2.601 10.907 1.00 35.84 115 PHE A N 1
ATOM 912 C CA . PHE A 1 115 ? -2.674 -4.022 10.634 1.00 35.84 115 PHE A CA 1
ATOM 913 C C . PHE A 1 115 ? -3.273 -4.337 9.279 1.00 35.84 115 PHE A C 1
ATOM 915 O O . PHE A 1 115 ? -4.420 -3.996 9.055 1.00 35.84 115 PHE A O 1
ATOM 922 N N . LEU A 1 116 ? -2.527 -4.984 8.386 1.00 37.19 116 LEU A N 1
ATOM 923 C CA . LEU A 1 116 ? -3.023 -5.438 7.089 1.00 37.19 116 LEU A CA 1
ATOM 924 C C . LEU A 1 116 ? -2.936 -6.961 6.994 1.00 37.19 116 LEU A C 1
ATOM 926 O O . LEU A 1 116 ? -1.833 -7.511 7.020 1.00 37.19 116 LEU A O 1
ATOM 930 N N . LYS A 1 117 ? -4.086 -7.637 6.876 1.00 33.69 117 LYS A N 1
ATOM 931 C CA . LYS A 1 117 ? -4.180 -9.075 6.591 1.00 33.69 117 LYS A CA 1
ATOM 932 C C . LYS A 1 117 ? -4.181 -9.278 5.081 1.00 33.69 117 LYS A C 1
ATOM 934 O O . LYS A 1 117 ? -5.097 -8.835 4.390 1.00 33.69 117 LYS A O 1
ATOM 939 N N . ILE A 1 118 ? -3.158 -9.957 4.569 1.00 35.91 118 ILE A N 1
ATOM 940 C CA . ILE A 1 118 ? -3.035 -10.261 3.139 1.00 35.91 118 ILE A CA 1
ATOM 941 C C . ILE A 1 118 ? -3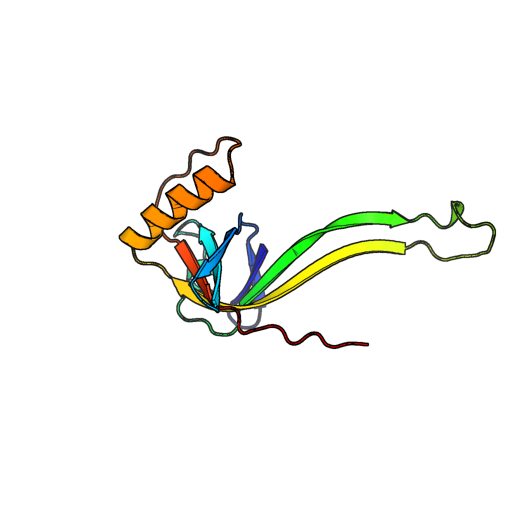.416 -11.730 2.922 1.00 35.91 118 ILE A C 1
ATOM 943 O O . ILE A 1 118 ? -2.721 -12.614 3.432 1.00 35.91 118 ILE A O 1
ATOM 947 N N . PRO A 1 119 ? -4.494 -12.039 2.177 1.00 32.91 119 PRO A N 1
ATOM 948 C CA . PRO A 1 119 ? -4.783 -13.414 1.789 1.00 32.91 119 PRO A CA 1
ATOM 949 C C . PRO A 1 119 ? -3.672 -13.964 0.878 1.00 32.91 119 PRO A C 1
ATOM 951 O O . PRO A 1 119 ? -3.062 -13.231 0.101 1.00 32.91 119 PRO A O 1
ATOM 954 N N . LYS A 1 120 ? -3.410 -15.277 0.962 1.00 31.89 120 LYS A N 1
ATOM 955 C CA . LYS A 1 120 ? -2.369 -15.969 0.178 1.00 31.89 120 LYS A CA 1
ATOM 956 C C . LYS A 1 120 ? -2.426 -15.594 -1.314 1.00 31.89 120 LYS A C 1
ATOM 958 O O . LYS A 1 120 ? -3.373 -15.958 -2.013 1.00 31.89 120 LYS A O 1
ATOM 963 N N . CYS A 1 121 ? -1.369 -14.951 -1.820 1.00 35.34 121 CYS A N 1
ATOM 964 C CA . CYS A 1 121 ? -1.142 -14.778 -3.255 1.00 35.34 121 CYS A CA 1
ATOM 965 C C . CYS A 1 121 ? -0.997 -16.154 -3.922 1.00 35.34 121 CYS A C 1
ATOM 967 O O . CYS A 1 121 ? -0.043 -16.882 -3.647 1.00 35.34 121 CYS A O 1
ATOM 969 N N . ARG A 1 122 ? -1.914 -16.508 -4.831 1.00 29.88 122 ARG A N 1
ATOM 970 C CA . ARG A 1 122 ? -1.650 -17.576 -5.805 1.00 29.88 122 ARG A CA 1
ATOM 971 C C . ARG A 1 122 ? -0.779 -16.985 -6.915 1.00 29.88 122 ARG A C 1
ATOM 973 O O . ARG A 1 122 ? -1.199 -15.991 -7.510 1.00 29.88 122 ARG A O 1
ATOM 980 N N . PRO A 1 123 ? 0.397 -17.555 -7.219 1.00 29.34 123 PRO A N 1
ATOM 981 C CA . PRO A 1 123 ? 1.164 -17.118 -8.374 1.00 29.34 123 PRO A CA 1
ATOM 982 C C . PRO A 1 123 ? 0.331 -17.370 -9.635 1.00 29.34 123 PRO A C 1
ATOM 984 O O . PRO A 1 123 ? -0.046 -18.506 -9.924 1.00 29.34 123 PRO A O 1
ATOM 987 N N . LYS A 1 124 ? 0.022 -16.307 -10.385 1.00 34.78 124 LYS A N 1
ATOM 988 C CA . LYS A 1 124 ? -0.342 -16.455 -11.794 1.00 34.78 124 LYS A CA 1
ATOM 989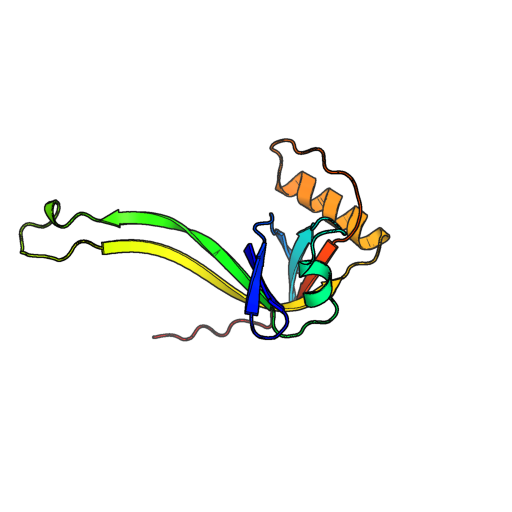 C C . LYS A 1 124 ? 0.957 -16.752 -12.530 1.00 34.78 124 LYS A C 1
ATOM 991 O O . LYS A 1 124 ? 1.753 -15.851 -12.769 1.00 34.78 124 LYS A O 1
ATOM 996 N N . VAL A 1 125 ? 1.188 -18.035 -12.784 1.00 33.34 125 VAL A N 1
ATOM 997 C CA . VAL A 1 125 ? 2.183 -18.492 -13.753 1.00 33.34 125 VAL A CA 1
ATOM 998 C C . VAL A 1 125 ? 1.717 -17.972 -15.116 1.00 33.34 125 VAL A C 1
ATOM 1000 O O . VAL A 1 125 ? 0.565 -18.207 -15.485 1.00 33.34 125 VAL A O 1
ATOM 1003 N N . LEU A 1 126 ? 2.566 -17.181 -15.775 1.00 35.59 126 LEU A N 1
ATOM 1004 C CA . LEU A 1 126 ? 2.448 -16.854 -17.198 1.00 35.59 126 LEU A CA 1
ATOM 1005 C C . LEU A 1 126 ? 2.945 -18.038 -18.026 1.00 35.59 126 LEU A C 1
ATOM 1007 O O . LEU A 1 126 ? 3.942 -18.657 -17.589 1.00 35.59 126 LEU A O 1
#

pLDDT: mean 77.44, std 22.07, range [24.38, 96.69]

Organism: Staphylococcus aureus (NCBI:txid1280)

Secondary structure (DSSP, 8-state):
-EEEEETTEEEEE---EEEEEETTEEEEEEE--TT-THHHHHTTEEEEEEEEEEEEEEE-GGG-SS----EEEEEEEEEEEEEEEPPHHHHHHHHHHHHHHT-S--------EEEEEEPPPPP---

Radius of gyration: 18.02 Å; chains: 1; bounding box: 38×33×57 Å

Sequence (126 aa):
MIVTVDQGKPIATHVPLVLDKKGDDYYISGHLAKTNPQCNTLKDNQNVLIIYQGAHSYVSSAWYEKENVPTWNYQAVHLYGESSILSEEETIDDLKRLLVSMKGIVKIQYYGTIFLKIPKCRPKVL